Protein AF-A0A972SFI7-F1 (afdb_monomer)

Foldseek 3Di:
DVLVVVLVVQLVVQLVVLQVVLVPDDPVCSQVSSQVSSVVSQVVVCVRRNDDDPVVSVVVSVVVVVVVVVVD

Structure (mmCIF, N/CA/C/O backbone):
data_AF-A0A972SFI7-F1
#
_entry.id   AF-A0A972SFI7-F1
#
loop_
_atom_site.group_PDB
_atom_site.id
_atom_site.type_symbol
_atom_site.label_atom_id
_atom_site.label_alt_id
_atom_site.label_comp_id
_atom_site.label_asym_id
_atom_site.label_entity_id
_atom_site.label_seq_id
_atom_site.pdbx_PDB_ins_code
_atom_site.Cartn_x
_atom_site.Cartn_y
_atom_site.Cartn_z
_atom_site.occupancy
_atom_site.B_iso_or_equiv
_atom_site.auth_seq_id
_atom_site.auth_comp_id
_atom_site.auth_asym_id
_atom_site.auth_atom_id
_atom_site.pdbx_PDB_model_num
ATOM 1 N N . VAL A 1 1 ? 18.893 -9.332 -9.427 1.00 72.25 1 VAL A N 1
ATOM 2 C CA . VAL A 1 1 ? 18.747 -8.491 -8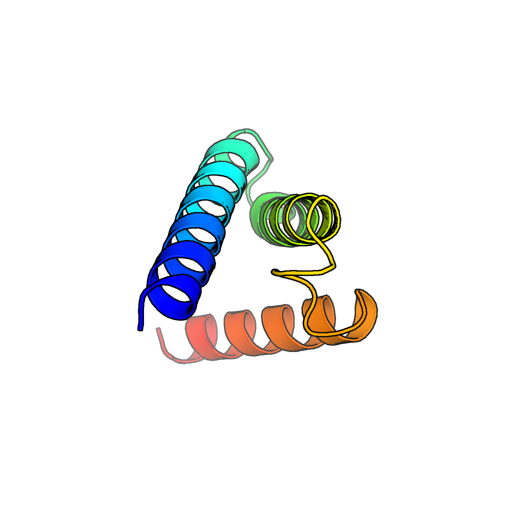.208 1.00 72.25 1 VAL A CA 1
ATOM 3 C C . VAL A 1 1 ? 18.001 -7.185 -8.480 1.00 72.25 1 VAL A C 1
ATOM 5 O O . VAL A 1 1 ? 17.030 -6.930 -7.786 1.00 72.25 1 VAL A O 1
ATOM 8 N N . ARG A 1 2 ? 18.371 -6.400 -9.505 1.00 83.25 2 ARG A N 1
ATOM 9 C CA . ARG A 1 2 ? 17.765 -5.087 -9.816 1.00 83.25 2 ARG A CA 1
ATOM 10 C C . ARG A 1 2 ? 16.223 -5.043 -9.810 1.00 83.25 2 ARG A C 1
ATOM 12 O O . ARG A 1 2 ? 15.662 -4.298 -9.019 1.00 83.25 2 ARG A O 1
ATOM 19 N N . GLY A 1 3 ? 15.549 -5.905 -10.576 1.00 86.00 3 GLY A N 1
ATOM 20 C CA . GLY A 1 3 ? 14.076 -5.916 -10.627 1.00 86.00 3 GLY A CA 1
ATOM 21 C C . GLY A 1 3 ? 13.386 -6.272 -9.299 1.00 86.00 3 GLY A C 1
ATOM 22 O O . GLY A 1 3 ? 12.275 -5.825 -9.042 1.00 86.00 3 GLY A O 1
ATOM 23 N N . LEU A 1 4 ? 14.048 -7.030 -8.414 1.00 88.06 4 LEU A N 1
ATOM 24 C CA . LEU A 1 4 ? 13.526 -7.320 -7.074 1.00 88.06 4 LEU A CA 1
ATOM 25 C C . LEU A 1 4 ? 13.618 -6.091 -6.167 1.00 88.06 4 LEU A C 1
ATOM 27 O O . LEU A 1 4 ? 12.694 -5.835 -5.398 1.00 88.06 4 LEU A O 1
ATOM 31 N N . VAL A 1 5 ? 14.713 -5.334 -6.260 1.00 92.25 5 VAL A N 1
ATOM 32 C CA . VAL A 1 5 ? 14.882 -4.083 -5.510 1.00 92.25 5 VAL A CA 1
ATOM 33 C C . VAL A 1 5 ? 13.839 -3.070 -5.968 1.00 92.25 5 VAL A C 1
ATOM 35 O O . VAL A 1 5 ? 13.086 -2.578 -5.140 1.00 92.25 5 VAL A O 1
ATOM 38 N N . GLU A 1 6 ? 13.707 -2.857 -7.279 1.00 93.56 6 GLU A N 1
ATOM 39 C CA . GLU A 1 6 ? 12.727 -1.930 -7.865 1.00 93.56 6 GLU A CA 1
ATOM 40 C C . GLU A 1 6 ? 11.286 -2.280 -7.450 1.00 93.56 6 GLU A C 1
ATOM 42 O O . GLU A 1 6 ? 10.540 -1.407 -7.000 1.00 93.56 6 GLU A O 1
ATOM 47 N N . ARG A 1 7 ? 10.912 -3.570 -7.504 1.00 94.94 7 ARG A N 1
ATOM 48 C CA . ARG A 1 7 ? 9.591 -4.038 -7.056 1.00 94.94 7 ARG A C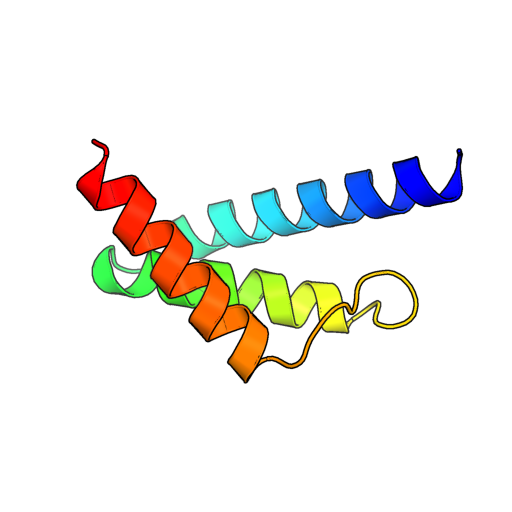A 1
ATOM 49 C C . ARG A 1 7 ? 9.349 -3.740 -5.577 1.00 94.94 7 ARG A C 1
ATOM 51 O O . ARG A 1 7 ? 8.291 -3.225 -5.226 1.00 94.94 7 ARG A O 1
ATOM 58 N N . ASN A 1 8 ? 10.303 -4.069 -4.705 1.00 94.88 8 ASN A N 1
ATOM 59 C CA . ASN A 1 8 ? 10.154 -3.822 -3.270 1.00 94.88 8 ASN A CA 1
ATOM 60 C C . ASN A 1 8 ? 10.089 -2.324 -2.963 1.00 94.88 8 ASN A C 1
ATOM 62 O O . ASN A 1 8 ? 9.215 -1.907 -2.208 1.00 94.88 8 ASN A O 1
ATOM 66 N N . THR A 1 9 ? 10.946 -1.515 -3.588 1.00 96.44 9 THR A N 1
ATOM 67 C CA . THR A 1 9 ? 10.934 -0.056 -3.435 1.00 96.44 9 THR A CA 1
ATOM 68 C C . THR A 1 9 ? 9.562 0.521 -3.765 1.00 96.44 9 THR A C 1
ATOM 70 O O . THR A 1 9 ? 9.010 1.258 -2.950 1.00 96.44 9 THR A O 1
ATOM 73 N N . MET A 1 10 ? 8.968 0.129 -4.898 1.00 97.06 10 MET A N 1
ATOM 74 C CA . MET A 1 10 ? 7.626 0.585 -5.266 1.00 97.06 10 MET A CA 1
ATOM 75 C C . MET A 1 10 ? 6.567 0.143 -4.255 1.00 97.06 10 MET A C 1
ATOM 77 O O . MET A 1 10 ? 5.753 0.957 -3.829 1.00 97.06 10 MET A O 1
ATOM 81 N N . ARG A 1 11 ? 6.592 -1.118 -3.806 1.00 97.25 11 ARG A N 1
ATOM 82 C CA . ARG A 1 11 ? 5.617 -1.608 -2.815 1.00 97.25 11 ARG A CA 1
ATOM 83 C C . ARG A 1 11 ? 5.691 -0.856 -1.491 1.00 97.25 11 ARG A C 1
ATOM 85 O O . ARG A 1 11 ? 4.640 -0.554 -0.930 1.00 97.25 11 ARG A O 1
ATOM 92 N N . TYR A 1 12 ? 6.897 -0.555 -1.003 1.00 97.56 12 TYR A N 1
ATOM 93 C CA . TYR A 1 12 ? 7.078 0.222 0.226 1.00 97.56 12 TYR A CA 1
ATOM 94 C C . TYR A 1 12 ? 6.631 1.670 0.056 1.00 97.56 12 TYR A C 1
ATOM 96 O O . TYR A 1 12 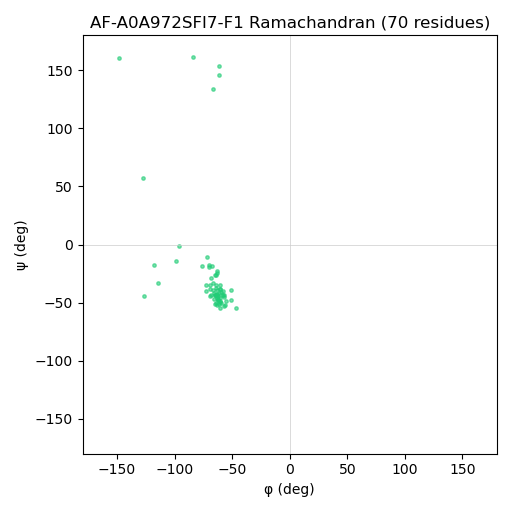? 5.936 2.186 0.926 1.00 97.56 12 TYR A O 1
ATOM 104 N N . TYR A 1 13 ? 6.976 2.299 -1.068 1.00 98.19 13 TYR A N 1
ATOM 105 C CA . TYR A 1 13 ? 6.517 3.648 -1.386 1.00 98.19 13 TYR A CA 1
ATOM 106 C C . TYR A 1 13 ? 4.982 3.738 -1.366 1.00 98.19 13 TYR A C 1
ATOM 108 O O . TYR A 1 13 ? 4.426 4.539 -0.617 1.00 98.19 13 TYR A O 1
ATOM 116 N N . LEU A 1 14 ? 4.299 2.846 -2.092 1.00 98.31 14 LEU A N 1
ATOM 117 C CA . LEU A 1 14 ? 2.833 2.807 -2.147 1.00 98.31 14 LEU A CA 1
ATOM 118 C C . LEU A 1 14 ? 2.196 2.480 -0.787 1.00 98.31 14 LEU A C 1
ATOM 120 O O . LEU A 1 14 ? 1.134 2.999 -0.460 1.00 98.31 14 LEU A O 1
ATOM 124 N N . ALA A 1 15 ? 2.829 1.627 0.025 1.00 98.06 15 ALA A N 1
ATOM 125 C CA . ALA A 1 15 ? 2.345 1.311 1.372 1.00 98.06 15 ALA A CA 1
ATOM 126 C C . ALA A 1 15 ? 2.398 2.521 2.309 1.00 98.06 15 ALA A C 1
ATOM 128 O O . ALA A 1 15 ? 1.451 2.750 3.063 1.00 98.06 15 ALA A O 1
ATOM 129 N N . ILE A 1 16 ? 3.483 3.297 2.251 1.00 98.38 16 ILE A N 1
ATOM 130 C CA . ILE A 1 16 ? 3.635 4.520 3.045 1.00 98.38 16 ILE A CA 1
ATOM 131 C C . ILE A 1 16 ? 2.602 5.560 2.607 1.00 98.38 16 ILE A C 1
ATOM 133 O O . ILE A 1 16 ? 1.919 6.123 3.461 1.00 98.38 16 ILE A O 1
ATOM 137 N N . ASP A 1 17 ? 2.442 5.771 1.300 1.00 98.50 17 ASP A N 1
ATOM 138 C CA . ASP A 1 17 ? 1.470 6.724 0.756 1.00 98.50 17 ASP A CA 1
ATOM 139 C C . ASP A 1 17 ? 0.029 6.367 1.161 1.00 98.50 17 ASP A C 1
ATOM 141 O O . ASP A 1 17 ? -0.682 7.182 1.754 1.00 98.50 17 ASP A O 1
ATOM 145 N N . ALA A 1 18 ? -0.369 5.102 0.979 1.00 98.31 18 ALA A N 1
ATOM 146 C CA . ALA A 1 18 ? -1.688 4.616 1.382 1.00 98.31 18 ALA A CA 1
ATOM 147 C C . ALA A 1 18 ? -1.933 4.745 2.896 1.00 98.31 18 ALA A C 1
ATOM 149 O O . ALA A 1 18 ? -3.041 5.083 3.323 1.00 98.31 18 ALA A O 1
ATOM 150 N N . TYR A 1 19 ? -0.909 4.494 3.719 1.00 97.81 19 TYR A N 1
ATOM 151 C CA . TYR A 1 19 ? -1.000 4.658 5.168 1.00 97.81 19 TYR A CA 1
ATOM 152 C C . TYR A 1 19 ? -1.214 6.122 5.559 1.00 97.81 19 TYR A C 1
ATOM 154 O O . TYR A 1 19 ? -2.144 6.417 6.312 1.00 97.81 19 TYR A O 1
ATOM 162 N N . LEU A 1 20 ? -0.382 7.031 5.041 1.00 98.19 20 LEU A N 1
ATOM 163 C CA . LEU A 1 20 ? -0.470 8.460 5.344 1.00 98.19 20 LEU A CA 1
ATOM 164 C C . LEU A 1 20 ? -1.801 9.047 4.863 1.00 98.19 20 LEU A C 1
ATOM 166 O O . LEU A 1 20 ? -2.455 9.763 5.622 1.00 98.19 20 LEU A O 1
ATOM 170 N N . GLY A 1 21 ? -2.252 8.680 3.660 1.00 97.69 21 GLY A N 1
ATOM 171 C CA . GLY A 1 21 ? -3.549 9.102 3.127 1.00 97.69 21 GLY A CA 1
ATOM 172 C C . GLY A 1 21 ? -4.724 8.663 4.006 1.00 97.69 21 GLY A C 1
ATOM 173 O O . GLY A 1 21 ? -5.633 9.452 4.275 1.00 97.69 21 GLY A O 1
ATOM 174 N N . ALA A 1 22 ?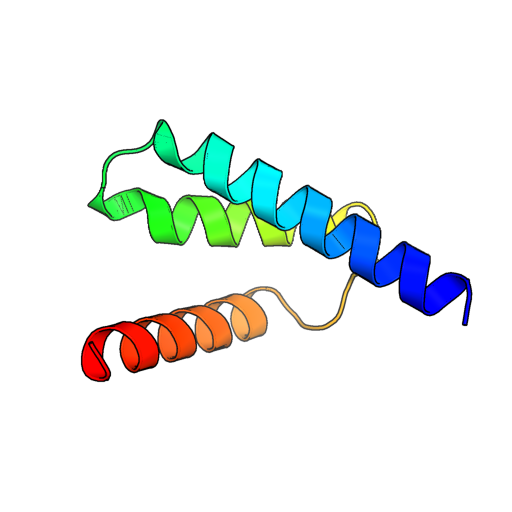 -4.685 7.438 4.540 1.00 97.88 22 ALA A N 1
ATOM 175 C CA . ALA A 1 22 ? -5.741 6.916 5.405 1.00 97.88 22 ALA A CA 1
ATOM 176 C C . ALA A 1 22 ? -5.847 7.624 6.769 1.00 97.88 22 ALA A C 1
ATOM 178 O O . ALA A 1 22 ? -6.902 7.551 7.399 1.00 97.88 22 ALA A O 1
ATOM 179 N N . LEU A 1 23 ? -4.815 8.342 7.233 1.00 97.12 23 LEU A N 1
ATOM 180 C CA . LEU A 1 23 ? -4.869 9.076 8.510 1.00 97.12 23 LEU A CA 1
ATOM 181 C C . LEU A 1 23 ? -5.931 10.189 8.521 1.00 97.12 23 LEU A C 1
ATOM 183 O O . LEU A 1 23 ? -6.424 10.541 9.595 1.00 97.12 23 LEU A O 1
ATOM 187 N N . SER A 1 24 ? -6.320 10.684 7.341 1.00 94.81 24 SER A N 1
ATOM 188 C CA . SER A 1 24 ? -7.416 11.647 7.161 1.00 94.81 24 SER A CA 1
ATOM 189 C C . SER A 1 24 ? -8.814 11.060 7.422 1.00 94.81 24 SER A C 1
ATOM 191 O O . SER A 1 24 ? -9.762 11.808 7.645 1.00 94.81 24 SER A O 1
ATOM 193 N N . SER A 1 25 ? -8.954 9.729 7.418 1.00 95.88 25 SER A N 1
ATOM 194 C CA . SER A 1 25 ? -10.220 9.033 7.679 1.00 95.88 25 SER A CA 1
ATOM 195 C C . SER A 1 25 ? -10.487 8.845 9.179 1.00 95.88 25 SER A C 1
ATOM 197 O O . SER A 1 25 ? -9.567 8.883 10.009 1.00 95.88 25 SER A O 1
ATOM 199 N N . THR A 1 26 ? -11.752 8.592 9.535 1.00 96.44 26 THR A N 1
ATOM 200 C CA . THR A 1 26 ? -12.149 8.249 10.910 1.00 96.44 26 THR A CA 1
ATOM 201 C C . THR A 1 26 ? -11.466 6.954 11.367 1.00 96.44 26 THR A C 1
ATOM 203 O O . THR A 1 26 ? -11.237 6.080 10.526 1.00 96.44 26 THR A O 1
ATOM 206 N N . PRO A 1 27 ? -11.109 6.802 12.663 1.00 94.50 27 PRO A N 1
ATOM 207 C CA . PRO A 1 27 ? -10.317 5.667 13.155 1.00 94.50 27 PRO A CA 1
ATOM 208 C C . PRO A 1 27 ? -10.838 4.285 12.741 1.00 94.50 27 PRO A C 1
ATOM 210 O O . PRO A 1 27 ? -10.045 3.426 12.362 1.00 94.50 27 PRO A O 1
ATOM 213 N N . ASP A 1 28 ? -12.158 4.107 12.744 1.00 94.56 28 ASP A N 1
ATOM 214 C CA . ASP A 1 28 ? -12.875 2.892 12.342 1.00 94.56 28 ASP A CA 1
ATOM 215 C C . ASP A 1 28 ? -12.725 2.554 10.848 1.00 94.56 28 ASP A C 1
ATOM 217 O O . ASP A 1 28 ? -12.758 1.383 10.479 1.00 94.56 28 ASP A O 1
ATOM 221 N N . LYS A 1 29 ? -12.478 3.553 9.990 1.00 96.12 29 LYS A N 1
ATOM 222 C CA . LYS A 1 29 ? -12.334 3.381 8.532 1.00 96.12 29 LYS A CA 1
ATOM 223 C C . LYS A 1 29 ? -10.888 3.318 8.050 1.00 96.12 29 LYS A C 1
ATOM 225 O O . LYS A 1 29 ? -10.637 2.911 6.917 1.00 96.12 29 LYS A O 1
ATOM 230 N N . ARG A 1 30 ? -9.912 3.697 8.884 1.00 96.94 30 ARG A N 1
ATOM 231 C CA . ARG A 1 30 ? -8.499 3.812 8.464 1.00 96.94 30 ARG A CA 1
ATOM 232 C C . ARG A 1 30 ? -7.929 2.507 7.918 1.00 96.94 30 ARG A C 1
ATOM 234 O O . ARG A 1 30 ? -7.166 2.539 6.955 1.00 96.94 30 ARG A O 1
ATOM 241 N N . LEU A 1 31 ? -8.277 1.374 8.534 1.00 96.75 31 LEU A N 1
ATOM 242 C CA . LEU A 1 31 ? -7.803 0.055 8.109 1.00 96.75 31 LEU A CA 1
ATOM 243 C C . LEU A 1 31 ? -8.299 -0.291 6.704 1.00 96.75 31 LEU A C 1
ATOM 245 O O . LEU A 1 31 ? -7.503 -0.660 5.847 1.00 96.75 31 LEU A O 1
ATOM 249 N N . GLU A 1 32 ? -9.600 -0.177 6.469 1.00 97.31 32 GLU A N 1
ATOM 250 C CA . GLU A 1 32 ? -10.182 -0.482 5.164 1.00 97.31 32 GLU A CA 1
ATOM 251 C C . GLU A 1 32 ? -9.652 0.474 4.091 1.00 97.31 32 GLU A C 1
ATOM 253 O O . GLU A 1 32 ? -9.235 0.025 3.021 1.00 97.31 32 GLU A O 1
ATOM 258 N N . GLN A 1 33 ? -9.570 1.770 4.413 1.00 97.94 33 GLN A N 1
ATOM 259 C CA . GLN A 1 33 ? -9.067 2.786 3.496 1.00 97.94 33 GLN A CA 1
ATOM 260 C C . GLN A 1 33 ? -7.624 2.496 3.070 1.00 97.94 33 GLN A C 1
ATOM 262 O O . GLN A 1 33 ? -7.344 2.456 1.876 1.00 97.94 33 GLN A O 1
ATOM 267 N N . ARG A 1 34 ? -6.702 2.239 4.013 1.00 97.81 34 ARG A N 1
ATOM 268 C CA . ARG A 1 34 ? -5.293 1.975 3.658 1.00 97.81 34 ARG A CA 1
ATOM 269 C C . ARG A 1 34 ? -5.129 0.695 2.836 1.00 97.81 34 ARG A C 1
ATOM 271 O O . ARG A 1 34 ? -4.300 0.666 1.933 1.00 97.81 34 ARG A O 1
ATOM 278 N N . LEU A 1 35 ? -5.899 -0.359 3.133 1.00 98.19 35 LEU A N 1
ATOM 279 C CA . LEU A 1 35 ? -5.821 -1.622 2.395 1.00 98.19 35 LEU A CA 1
ATOM 280 C C . LEU A 1 35 ? -6.352 -1.462 0.970 1.00 98.19 35 LEU A C 1
ATOM 282 O O . LEU A 1 35 ? -5.704 -1.920 0.030 1.00 98.19 35 LEU A O 1
ATOM 286 N N . THR A 1 36 ? -7.488 -0.779 0.820 1.00 98.19 36 THR A N 1
ATOM 287 C CA . THR A 1 36 ? -8.093 -0.443 -0.475 1.00 98.19 36 THR A CA 1
ATOM 288 C C . THR A 1 36 ? -7.166 0.427 -1.314 1.00 98.19 36 THR A C 1
ATOM 290 O O . THR A 1 36 ? -6.810 0.018 -2.415 1.00 98.19 36 THR A O 1
ATOM 293 N N . THR A 1 37 ? -6.696 1.558 -0.779 1.00 98.44 37 THR A N 1
ATOM 294 C CA . THR A 1 37 ? -5.798 2.465 -1.507 1.00 98.44 37 THR A CA 1
ATOM 295 C C . THR A 1 37 ? -4.516 1.761 -1.946 1.00 98.44 37 THR A C 1
ATOM 297 O O . THR A 1 37 ? -4.089 1.929 -3.085 1.00 98.44 37 THR A O 1
ATOM 300 N N . TRP A 1 38 ? -3.908 0.945 -1.077 1.00 98.50 38 TRP A N 1
ATOM 301 C CA . TRP A 1 38 ? -2.702 0.201 -1.441 1.00 98.50 38 TRP A CA 1
ATOM 302 C C . TRP A 1 38 ? -2.958 -0.787 -2.581 1.00 98.50 38 TRP A C 1
ATOM 304 O O . TRP A 1 38 ? -2.182 -0.818 -3.533 1.00 98.50 38 TRP A O 1
ATOM 314 N N . PHE A 1 39 ? -4.041 -1.569 -2.499 1.00 98.56 39 PHE A N 1
ATOM 315 C CA . PHE A 1 39 ? -4.374 -2.556 -3.526 1.00 98.56 39 PHE A CA 1
ATOM 316 C C . PHE A 1 39 ? -4.610 -1.871 -4.871 1.00 98.56 39 PHE A C 1
ATOM 318 O O . PHE A 1 39 ? -3.956 -2.200 -5.860 1.00 98.56 39 PHE A O 1
ATOM 325 N N . ASP A 1 40 ? -5.470 -0.853 -4.887 1.00 98.50 40 ASP A N 1
ATOM 326 C CA . ASP A 1 40 ? -5.809 -0.128 -6.107 1.00 98.50 40 ASP A CA 1
ATOM 327 C C . ASP A 1 40 ? -4.560 0.536 -6.726 1.00 98.50 40 ASP A C 1
ATOM 329 O O . ASP A 1 40 ? -4.412 0.561 -7.947 1.00 98.50 40 ASP A O 1
ATOM 333 N N . ALA A 1 41 ? -3.611 1.008 -5.907 1.00 98.31 41 ALA A N 1
ATOM 334 C CA . ALA A 1 41 ? -2.340 1.546 -6.388 1.00 98.31 41 ALA A CA 1
ATOM 335 C C . ALA A 1 41 ? -1.413 0.470 -6.981 1.00 98.31 41 ALA A C 1
ATOM 337 O O . ALA A 1 41 ? -0.753 0.717 -7.991 1.00 98.31 41 ALA A O 1
ATOM 338 N N . THR A 1 42 ? -1.363 -0.735 -6.399 1.00 98.06 42 THR A N 1
ATOM 339 C CA . THR A 1 42 ? -0.587 -1.844 -6.982 1.00 98.06 42 THR A CA 1
ATOM 340 C C . THR A 1 42 ? -1.161 -2.321 -8.314 1.00 98.06 42 THR A C 1
ATOM 342 O O . THR A 1 42 ? -0.397 -2.635 -9.229 1.00 98.06 42 THR A O 1
ATOM 345 N N . GLU A 1 43 ? -2.485 -2.269 -8.472 1.00 98.12 43 GLU A N 1
ATOM 346 C CA . GLU A 1 43 ? -3.174 -2.657 -9.707 1.00 98.12 43 GLU A CA 1
ATOM 347 C C . GLU A 1 43 ? -2.981 -1.657 -10.859 1.00 98.12 43 GLU A C 1
ATOM 349 O O . GLU A 1 43 ? -3.261 -1.990 -12.009 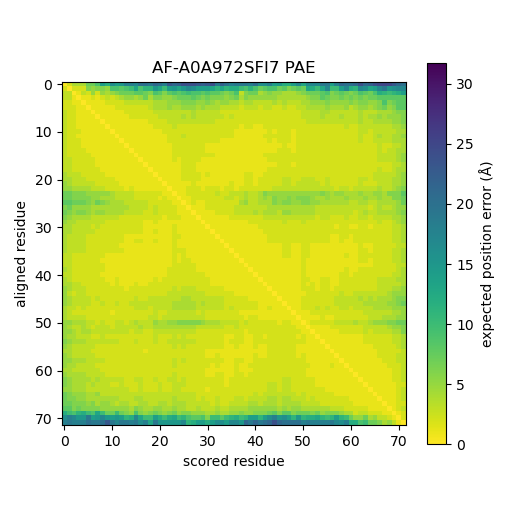1.00 98.12 43 GLU A O 1
ATOM 354 N N . GLN A 1 44 ? -2.424 -0.464 -10.606 1.00 97.81 44 GLN A N 1
ATOM 355 C CA . GLN A 1 44 ? -1.952 0.432 -11.676 1.00 97.81 44 GLN A CA 1
ATOM 356 C C . GLN A 1 44 ? -0.696 -0.113 -12.379 1.00 97.81 44 GLN A C 1
ATOM 358 O O . GLN A 1 44 ? -0.400 0.264 -13.515 1.00 97.81 44 GLN A O 1
ATOM 363 N N . TYR A 1 45 ? 0.030 -1.035 -11.733 1.00 96.56 45 TYR A N 1
ATOM 364 C CA . TYR A 1 45 ? 1.261 -1.647 -12.240 1.00 96.56 45 TYR A CA 1
ATOM 365 C C . TYR A 1 45 ? 1.187 -3.186 -12.199 1.00 96.56 45 TYR A C 1
ATOM 367 O O . TYR A 1 45 ? 2.051 -3.843 -11.603 1.00 96.56 45 TYR A O 1
ATOM 375 N N . PRO A 1 46 ? 0.189 -3.809 -12.852 1.00 95.75 46 PRO A N 1
ATOM 376 C CA . PRO A 1 46 ? -0.150 -5.209 -12.608 1.00 95.75 46 PRO A CA 1
ATOM 377 C C . PRO A 1 46 ? 0.932 -6.176 -13.101 1.00 95.75 46 PRO A C 1
ATOM 379 O O . PRO A 1 46 ? 1.159 -7.219 -12.504 1.00 95.75 46 PRO A O 1
ATOM 382 N N . ARG A 1 47 ? 1.693 -5.811 -14.142 1.00 94.50 47 ARG A N 1
ATOM 383 C CA . ARG A 1 47 ? 2.803 -6.642 -14.646 1.00 94.50 47 ARG A CA 1
ATOM 384 C C . ARG A 1 47 ? 3.928 -6.837 -13.624 1.00 94.50 47 ARG A C 1
ATOM 386 O O . ARG A 1 47 ? 4.692 -7.788 -13.749 1.00 94.50 47 ARG A O 1
ATOM 393 N N . GLN A 1 48 ? 4.068 -5.925 -12.665 1.00 93.62 48 GLN A N 1
ATOM 394 C CA . GLN A 1 48 ? 5.167 -5.918 -11.703 1.00 93.62 48 GLN A CA 1
AT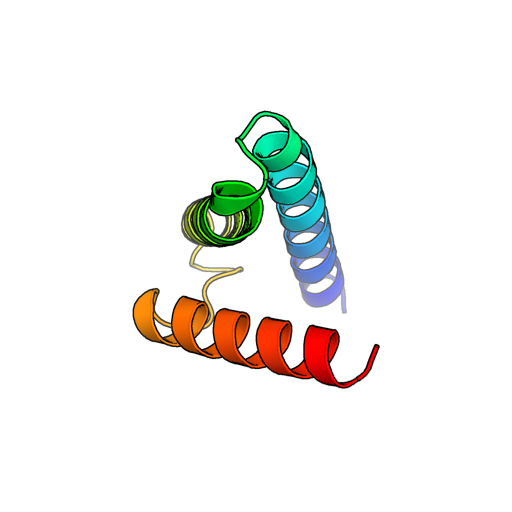OM 395 C C . GLN A 1 48 ? 4.701 -6.166 -10.269 1.00 93.62 48 GLN A C 1
ATOM 397 O O . GLN A 1 48 ? 5.473 -6.720 -9.484 1.00 93.62 48 GLN A O 1
ATOM 402 N N . LEU A 1 49 ? 3.496 -5.706 -9.918 1.00 96.31 49 LEU A N 1
ATOM 403 C CA . LEU A 1 49 ? 3.035 -5.612 -8.533 1.00 96.31 49 LEU A CA 1
ATOM 404 C C .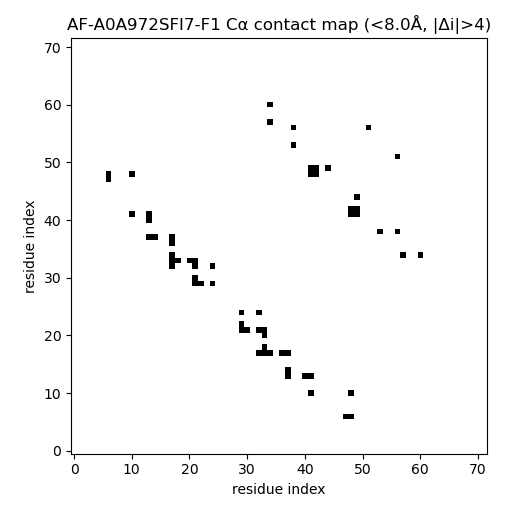 LEU A 1 49 ? 1.813 -6.476 -8.213 1.00 96.31 49 LEU A C 1
ATOM 406 O O . LEU A 1 49 ? 1.586 -6.716 -7.030 1.00 96.31 49 LEU A O 1
ATOM 410 N N . HIS A 1 50 ? 1.061 -6.945 -9.214 1.00 96.31 50 HIS A N 1
ATOM 411 C CA . HIS A 1 50 ? -0.082 -7.823 -8.971 1.00 96.31 50 HIS A CA 1
ATOM 412 C C . HIS A 1 50 ? 0.395 -9.172 -8.420 1.00 96.31 50 HIS A C 1
ATOM 414 O O . HIS A 1 50 ? 1.332 -9.773 -8.951 1.00 96.31 50 HIS A O 1
ATOM 420 N N . GLU A 1 51 ? -0.262 -9.652 -7.365 1.00 93.12 51 GLU A N 1
ATOM 421 C CA . GLU A 1 51 ? 0.058 -10.944 -6.741 1.00 93.12 51 GLU A CA 1
ATOM 422 C C . GLU A 1 51 ? -1.160 -11.853 -6.616 1.00 93.12 51 GLU A C 1
ATOM 424 O O . GLU A 1 51 ? -1.056 -13.048 -6.880 1.00 93.12 51 GLU A O 1
ATOM 429 N N . VAL A 1 52 ? -2.292 -11.303 -6.175 1.00 97.25 52 VAL A N 1
ATOM 430 C CA . VAL A 1 52 ? -3.523 -12.046 -5.893 1.00 97.25 52 VAL A CA 1
ATOM 431 C C . VAL A 1 52 ? -4.741 -11.170 -6.164 1.00 97.25 52 VAL A C 1
ATOM 433 O O . VAL A 1 52 ? -4.655 -9.942 -6.133 1.00 97.25 52 VAL A O 1
ATOM 436 N N . ASP A 1 53 ? -5.897 -11.804 -6.338 1.00 97.44 53 ASP A N 1
ATOM 437 C CA . ASP A 1 53 ? -7.171 -11.105 -6.480 1.00 97.44 53 ASP A CA 1
ATOM 438 C C . ASP A 1 53 ? -7.533 -10.271 -5.245 1.00 97.44 53 ASP A C 1
ATOM 440 O O . ASP A 1 53 ? -7.204 -10.609 -4.101 1.00 97.44 53 ASP A O 1
ATOM 444 N N . ARG A 1 54 ? -8.325 -9.216 -5.469 1.00 97.75 54 ARG A N 1
ATOM 445 C 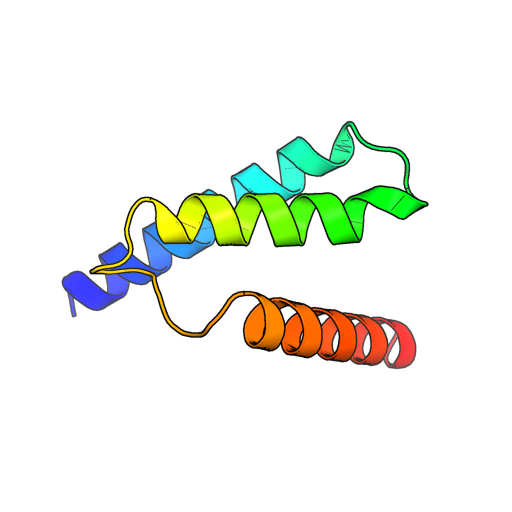CA . ARG A 1 54 ? -8.747 -8.260 -4.434 1.00 97.75 54 ARG A CA 1
ATOM 446 C C . ARG A 1 54 ? -9.342 -8.934 -3.205 1.00 97.75 54 ARG A C 1
ATOM 448 O O . ARG A 1 54 ? -8.975 -8.609 -2.080 1.00 97.75 54 ARG A O 1
ATOM 455 N N . GLN A 1 55 ? -10.258 -9.879 -3.406 1.00 97.88 55 GLN A N 1
ATOM 456 C CA . GLN A 1 55 ? -10.926 -10.562 -2.299 1.00 97.88 55 GLN A CA 1
ATOM 457 C C . GLN A 1 55 ? -9.931 -11.365 -1.452 1.00 97.88 55 GLN A C 1
ATOM 459 O O . GLN A 1 55 ? -9.972 -11.287 -0.223 1.00 97.88 55 GLN A O 1
ATOM 464 N N . ALA A 1 56 ? -9.014 -12.084 -2.104 1.00 98.25 56 ALA A N 1
ATOM 465 C CA . ALA A 1 56 ? -7.976 -12.854 -1.431 1.00 98.25 56 ALA A CA 1
ATOM 466 C C . ALA A 1 56 ? -7.014 -11.936 -0.661 1.00 98.25 56 ALA A C 1
ATOM 468 O O . ALA A 1 56 ? -6.717 -12.197 0.508 1.00 98.25 56 ALA A O 1
ATOM 469 N N . TYR A 1 57 ? -6.598 -10.824 -1.276 1.00 97.94 57 TYR A N 1
ATOM 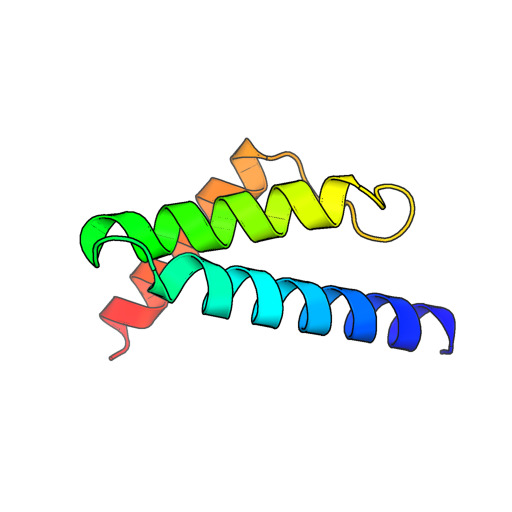470 C CA . TYR A 1 57 ? -5.766 -9.809 -0.634 1.00 97.94 57 TYR A CA 1
ATOM 471 C C . TYR A 1 57 ? -6.417 -9.257 0.643 1.00 97.94 57 TYR A C 1
ATOM 473 O O . TYR A 1 57 ? -5.807 -9.292 1.716 1.00 97.94 57 TYR A O 1
ATOM 481 N N . MET A 1 58 ? -7.670 -8.797 0.549 1.00 98.12 58 MET A N 1
ATOM 482 C CA . MET A 1 58 ? -8.375 -8.195 1.683 1.00 98.12 58 MET A CA 1
ATOM 483 C C . MET A 1 58 ? -8.544 -9.194 2.827 1.00 98.12 58 MET A C 1
ATOM 485 O O . MET A 1 58 ? -8.194 -8.894 3.967 1.00 98.12 58 MET A O 1
ATOM 489 N N . GLN A 1 59 ? -9.003 -10.414 2.531 1.00 98.12 59 GLN A N 1
ATOM 490 C CA . GLN A 1 59 ? -9.163 -11.462 3.543 1.00 98.12 59 GLN A CA 1
ATOM 491 C C . GLN A 1 59 ? -7.845 -11.797 4.248 1.00 98.12 59 GLN A C 1
ATOM 493 O O . GLN A 1 59 ? -7.819 -11.951 5.471 1.00 98.12 59 GLN A O 1
ATOM 498 N N . MET A 1 60 ? -6.747 -11.905 3.495 1.00 98.00 60 MET A N 1
ATOM 499 C CA . MET A 1 60 ? -5.424 -12.160 4.061 1.00 98.00 60 MET A CA 1
ATOM 500 C C . MET A 1 60 ? -5.007 -11.038 5.020 1.00 98.00 60 MET A C 1
ATOM 502 O O . MET A 1 60 ? -4.545 -11.325 6.126 1.00 98.00 60 MET A O 1
ATOM 506 N N . LYS A 1 61 ? -5.191 -9.775 4.621 1.00 97.50 61 LYS A N 1
ATOM 507 C CA . LYS A 1 61 ? -4.767 -8.614 5.411 1.00 97.50 61 LYS A CA 1
ATOM 508 C C . LYS A 1 61 ? -5.625 -8.353 6.640 1.00 97.50 61 LYS A C 1
ATOM 510 O O . LYS A 1 61 ? -5.062 -7.994 7.672 1.00 97.50 61 LYS A O 1
ATOM 515 N N . TYR A 1 62 ? -6.931 -8.609 6.586 1.00 97.44 62 TYR A N 1
ATOM 516 C CA . TYR A 1 62 ? -7.770 -8.558 7.787 1.00 97.44 62 TYR A CA 1
ATOM 517 C C . TYR A 1 62 ? -7.338 -9.600 8.819 1.00 97.44 62 TYR A C 1
ATOM 519 O O . TYR A 1 62 ? -7.088 -9.246 9.968 1.00 97.44 62 TYR A O 1
ATOM 527 N N . LYS A 1 63 ? -7.122 -10.853 8.397 1.00 97.56 63 LYS A N 1
ATOM 528 C CA . LYS A 1 63 ? -6.623 -11.908 9.294 1.00 97.56 63 LYS A CA 1
ATOM 529 C C . LYS A 1 63 ? -5.247 -11.579 9.874 1.00 97.56 63 LYS A C 1
ATOM 531 O O . LYS A 1 63 ? -4.957 -11.917 11.016 1.00 97.56 63 LYS A O 1
ATOM 536 N N . GLU A 1 64 ? -4.361 -10.974 9.082 1.00 96.75 64 GLU A N 1
ATOM 537 C CA . GLU A 1 64 ? -3.050 -10.523 9.560 1.00 96.75 64 GLU A CA 1
ATOM 538 C C . GLU A 1 64 ? -3.185 -9.435 10.629 1.00 96.75 64 GLU A C 1
ATOM 540 O O . GLU A 1 64 ? -2.533 -9.526 11.667 1.00 96.75 64 GLU A O 1
ATOM 545 N N . TYR A 1 65 ? -4.068 -8.462 10.406 1.00 95.31 65 TYR A N 1
ATOM 546 C CA . TYR A 1 65 ? -4.341 -7.395 11.361 1.00 95.31 65 TYR A CA 1
ATOM 547 C C . TYR A 1 65 ? -4.924 -7.930 12.677 1.00 95.31 65 TYR A C 1
ATOM 549 O O . TYR A 1 65 ? -4.421 -7.590 13.742 1.00 95.31 65 TYR A O 1
ATOM 557 N N . GLU A 1 66 ? -5.912 -8.826 12.621 1.00 95.62 66 GLU A N 1
ATOM 558 C CA . GLU A 1 66 ? -6.484 -9.466 13.816 1.00 95.62 66 GLU A CA 1
ATOM 559 C C . GLU A 1 66 ? -5.418 -10.197 14.642 1.00 95.62 66 GLU A C 1
ATOM 561 O O . GLU A 1 66 ? -5.362 -10.043 15.862 1.00 95.62 66 GLU A O 1
ATOM 566 N N . ARG A 1 67 ? -4.520 -10.943 13.982 1.00 96.38 67 ARG A N 1
ATOM 567 C CA . ARG A 1 67 ? -3.403 -11.615 14.664 1.00 96.38 67 ARG A CA 1
ATOM 568 C C . ARG A 1 67 ? -2.443 -10.629 15.328 1.00 96.38 67 ARG A C 1
ATOM 570 O O . ARG A 1 67 ? -1.969 -10.914 16.420 1.00 96.38 67 ARG A O 1
ATOM 577 N N . GLN A 1 68 ? -2.149 -9.498 14.685 1.00 94.12 68 GLN A N 1
ATOM 578 C CA . GLN A 1 68 ? -1.277 -8.463 15.252 1.00 94.12 68 GLN A CA 1
ATOM 579 C C . GLN A 1 68 ? -1.906 -7.804 16.482 1.00 94.12 68 GLN A C 1
ATOM 581 O O . GLN A 1 68 ? -1.204 -7.576 17.458 1.00 94.12 68 GLN A O 1
ATOM 586 N N . GLN A 1 69 ? -3.219 -7.556 16.458 1.00 91.81 69 GLN A N 1
ATOM 587 C CA . GLN A 1 69 ? -3.945 -6.996 17.601 1.00 91.81 69 GLN A CA 1
ATOM 588 C C . GLN A 1 69 ? -4.039 -7.982 18.773 1.00 91.81 69 GLN A C 1
ATOM 590 O O . GLN A 1 69 ? -3.996 -7.560 19.918 1.00 91.81 69 GLN A O 1
ATOM 595 N N . ALA A 1 70 ? -4.162 -9.286 18.501 1.00 92.00 70 ALA A N 1
ATOM 596 C CA . ALA A 1 70 ? -4.216 -10.318 19.541 1.00 92.00 70 ALA A CA 1
ATOM 597 C C . ALA A 1 70 ? -2.846 -10.634 20.173 1.00 92.00 70 ALA A C 1
ATOM 599 O O . ALA A 1 70 ? -2.792 -11.253 21.232 1.00 92.00 70 ALA A O 1
ATOM 600 N N . ALA A 1 71 ? -1.753 -10.264 19.502 1.00 86.31 71 ALA A N 1
ATOM 601 C CA . ALA A 1 71 ? -0.383 -10.451 19.979 1.00 86.31 71 ALA A CA 1
ATOM 602 C C . ALA A 1 71 ? 0.201 -9.206 20.679 1.00 86.31 71 ALA A C 1
ATOM 604 O O . ALA A 1 71 ? 1.355 -9.253 21.109 1.00 86.31 71 ALA A O 1
ATOM 605 N N . GLN A 1 72 ? -0.562 -8.109 20.750 1.00 61.41 72 GLN A N 1
ATOM 606 C CA . GLN A 1 72 ? -0.248 -6.888 21.503 1.00 61.41 72 GLN A CA 1
ATOM 607 C C . GLN A 1 72 ? -0.809 -6.963 22.921 1.00 61.41 72 GLN A C 1
ATOM 609 O O . GLN A 1 72 ? -0.129 -6.425 23.822 1.00 61.41 72 GLN A O 1
#

Organism: NCBI:txid2675747

pLDDT: mean 95.32, std 5.75, range [61.41, 98.56]

Mean predicted aligned error: 3.03 Å

Solvent-accessible surface area (backbone atoms only — not comparable to full-atom values): 4099 Å² total; per-residue (Å²): 112,70,71,60,51,53,45,50,54,51,53,53,52,44,46,52,51,20,48,61,61,19,66,81,44,57,81,91,46,24,64,60,43,22,53,49,48,30,51,60,58,34,59,75,41,46,95,76,55,57,85,70,57,69,70,61,48,51,55,52,51,53,55,50,50,53,53,54,64,74,74,107

Sequence (72 aa):
VRGLVERNTMRYYLAIDAYLGALSSTPDKRLEQRLTTWFDATEQYPRQLHEVDRQAYMQMKYKEYERQQAAQ

Secondary structure (DSSP, 8-state):
-HHHHHHHHHHHHHHHHHHHHHTTS-TTTHHHHHHHHHHHHHTTSHHHH--S-HHHHHHHHHHHHHHHHHT-

Radius of gyration: 13.12 Å; Cα contacts (8 Å, |Δi|>4): 32; chains: 1; bounding box: 32×24×36 Å